Protein AF-K1TV76-F1 (afdb_monomer)

Sequence (101 aa):
MTQSPAKKSFFNRNVDLMNGPIFKSLLVFMLPILVSCLFQQLYNTVDTMIVGNVLGDTALAAIGACGAIYELLVGFGIGIGNGLAIVAARAYGAGDDDQLK

Solvent-accessible surface area (backbone atoms only — not comparable to full-atom values): 6019 Å² total; per-residue (Å²): 134,82,85,74,81,75,79,80,56,90,87,74,62,87,70,51,84,84,78,59,69,56,70,61,36,48,51,64,59,44,50,61,52,51,51,51,53,51,51,51,52,49,49,56,49,49,52,50,50,49,44,31,71,74,65,28,67,69,51,40,52,49,50,60,67,50,39,63,62,50,50,52,55,51,50,49,54,50,49,53,52,52,54,50,48,52,53,49,53,51,30,62,74,68,69,42,73,79,77,71,113

Foldseek 3Di:
DDDDPDDPDPPPDPLDCQDDDNVVSVVSVVVVVVVVVVVVVVVVVVVLVCCCVPVHDVSNVVCVVCVVVVCVVVVVVVVVVVVVVVVCVVCVSVVPVVSND

Structure (mmCIF, N/CA/C/O backbone):
data_AF-K1TV76-F1
#
_entry.id   AF-K1TV76-F1
#
loop_
_atom_site.group_PDB
_atom_site.id
_atom_site.type_symbol
_atom_site.label_atom_id
_atom_site.label_alt_id
_atom_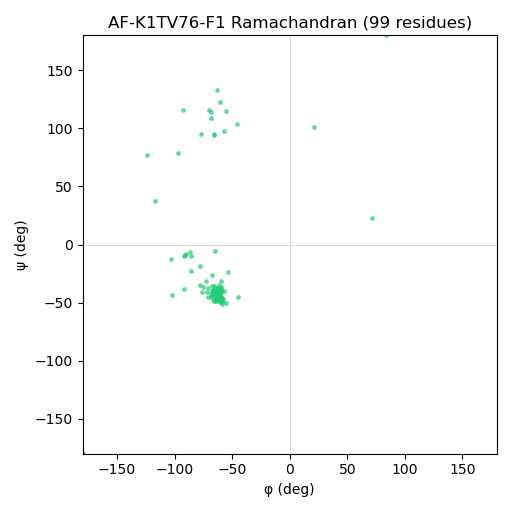site.label_comp_id
_atom_site.label_asym_id
_atom_site.label_entity_id
_atom_site.label_seq_id
_atom_site.pdbx_PDB_ins_code
_atom_site.Cartn_x
_atom_site.Cartn_y
_atom_site.Cartn_z
_atom_site.occupancy
_atom_site.B_iso_or_equiv
_atom_site.auth_seq_id
_atom_site.auth_comp_id
_atom_site.auth_asym_id
_atom_site.auth_atom_id
_atom_site.pdbx_PDB_model_num
ATOM 1 N N . MET A 1 1 ? -45.622 -27.914 10.000 1.00 39.25 1 MET A N 1
ATOM 2 C CA . MET A 1 1 ? -44.978 -28.249 8.714 1.00 39.25 1 MET A CA 1
ATOM 3 C C . MET A 1 1 ? -43.655 -27.498 8.627 1.00 39.25 1 MET A C 1
ATOM 5 O O . MET A 1 1 ? -43.643 -26.293 8.440 1.00 39.25 1 MET A O 1
ATOM 9 N N . THR A 1 2 ? -42.585 -28.226 8.956 1.00 44.25 2 THR A N 1
ATOM 10 C CA . THR A 1 2 ? -41.168 -28.062 8.571 1.00 44.25 2 THR A CA 1
ATOM 11 C C . THR A 1 2 ? -40.688 -26.684 8.084 1.00 44.25 2 THR A C 1
ATOM 13 O O . THR A 1 2 ? -40.808 -26.365 6.902 1.00 44.25 2 THR A O 1
ATOM 16 N N . GLN A 1 3 ? -40.017 -25.927 8.962 1.00 44.72 3 GLN A N 1
ATOM 17 C CA . GLN A 1 3 ? -39.059 -24.913 8.514 1.00 44.72 3 GLN A CA 1
ATOM 18 C C . GLN A 1 3 ? -37.848 -25.629 7.901 1.00 44.72 3 GLN A C 1
ATOM 20 O O . GLN A 1 3 ? -37.139 -26.376 8.572 1.00 44.72 3 GLN A O 1
ATOM 25 N N . SER A 1 4 ? -37.675 -25.435 6.596 1.00 42.91 4 SER A N 1
ATOM 26 C CA . SER A 1 4 ? -36.538 -25.913 5.811 1.00 42.91 4 SER A CA 1
ATOM 27 C C . SER A 1 4 ? -35.244 -25.253 6.314 1.00 42.91 4 SER A C 1
ATOM 29 O O . SER A 1 4 ? -35.241 -24.036 6.523 1.00 42.91 4 SER A O 1
ATOM 31 N N . PRO A 1 5 ? -34.147 -26.000 6.540 1.00 46.50 5 PRO A N 1
ATOM 32 C CA . PRO A 1 5 ? -32.909 -25.427 7.044 1.00 46.50 5 PRO A CA 1
ATOM 33 C C . PRO A 1 5 ? -32.307 -24.528 5.962 1.00 46.50 5 PRO A C 1
ATOM 35 O O . PRO A 1 5 ? -31.814 -24.996 4.936 1.00 46.50 5 PRO A O 1
ATOM 38 N N . ALA A 1 6 ? -32.359 -23.215 6.187 1.00 50.81 6 ALA A N 1
ATOM 39 C CA . ALA A 1 6 ? -31.698 -22.240 5.338 1.00 50.81 6 ALA A CA 1
ATOM 40 C C . ALA A 1 6 ? -30.205 -22.593 5.235 1.00 50.81 6 ALA A C 1
ATOM 42 O O . ALA A 1 6 ? -29.465 -22.585 6.221 1.00 50.81 6 ALA A O 1
ATOM 43 N N . LYS A 1 7 ? -29.790 -22.943 4.016 1.00 47.28 7 LYS A N 1
ATOM 44 C CA . LYS A 1 7 ? -28.416 -23.211 3.588 1.00 47.28 7 LYS A CA 1
ATOM 45 C C . LYS A 1 7 ? -27.495 -22.113 4.134 1.00 47.28 7 LYS A C 1
ATOM 47 O O . LYS A 1 7 ? -27.494 -20.994 3.627 1.00 47.28 7 LYS A O 1
ATOM 52 N N . LYS A 1 8 ? -26.733 -22.419 5.190 1.00 46.53 8 LYS A N 1
ATOM 53 C CA . LYS A 1 8 ? -25.763 -21.493 5.795 1.00 46.53 8 LYS A CA 1
ATOM 54 C C . LYS A 1 8 ? -24.652 -21.224 4.780 1.00 46.53 8 LYS A C 1
ATOM 56 O O . LYS A 1 8 ? -23.714 -22.004 4.649 1.00 46.53 8 LYS A O 1
ATOM 61 N N . SER A 1 9 ? -24.797 -20.135 4.031 1.00 44.19 9 SER A N 1
ATOM 62 C CA . SER A 1 9 ? -23.749 -19.602 3.168 1.00 44.19 9 SER A CA 1
ATOM 63 C C . SER A 1 9 ? -22.545 -19.235 4.034 1.00 44.19 9 SER A C 1
ATOM 65 O O . SER A 1 9 ? -22.666 -18.436 4.963 1.00 44.19 9 SER A O 1
ATOM 67 N N . PHE A 1 10 ? -21.388 -19.823 3.733 1.00 54.25 10 PHE A N 1
ATOM 68 C CA . PHE A 1 10 ? -20.100 -19.522 4.366 1.00 54.25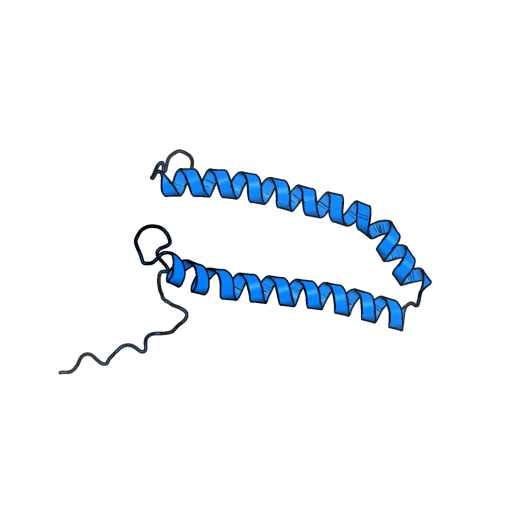 10 PHE A CA 1
ATOM 69 C C . PHE A 1 10 ? -19.754 -18.020 4.316 1.00 54.25 10 PHE A C 1
ATOM 71 O O . PHE A 1 10 ? -19.033 -17.528 5.176 1.00 54.25 10 PHE A O 1
ATOM 78 N N . PHE A 1 11 ? -20.334 -17.291 3.359 1.00 56.41 11 PHE A N 1
ATOM 79 C CA . PHE A 1 11 ? -20.074 -15.878 3.097 1.00 56.41 11 PHE A CA 1
ATOM 80 C C . PHE A 1 11 ? -20.979 -14.895 3.864 1.00 56.41 11 PHE A C 1
ATOM 82 O O . PHE A 1 11 ? -20.735 -13.699 3.805 1.00 56.41 11 PHE A O 1
ATOM 89 N N . ASN A 1 12 ? -22.021 -15.364 4.570 1.00 48.84 12 ASN A N 1
ATOM 90 C CA . ASN A 1 12 ? -23.011 -14.489 5.228 1.00 48.84 12 ASN A CA 1
ATOM 91 C C . ASN A 1 12 ? -23.026 -14.631 6.759 1.00 48.84 12 ASN A C 1
ATOM 93 O O . ASN A 1 12 ? -24.082 -14.648 7.397 1.00 48.84 12 ASN A O 1
ATOM 97 N N . ARG A 1 13 ? -21.851 -14.816 7.367 1.00 57.81 13 ARG A N 1
ATOM 98 C CA . ARG A 1 13 ? -21.712 -14.795 8.825 1.00 57.81 13 ARG A CA 1
ATOM 99 C C . ARG A 1 13 ? -21.353 -13.369 9.219 1.00 57.81 13 ARG A C 1
ATOM 101 O O . ARG A 1 13 ? -20.282 -12.917 8.842 1.00 57.81 13 ARG A O 1
ATOM 108 N N . ASN A 1 14 ? -22.221 -12.686 9.967 1.00 57.25 14 ASN A N 1
ATOM 109 C CA . ASN A 1 14 ? -21.840 -11.467 10.682 1.00 57.25 14 ASN A CA 1
ATOM 110 C C . ASN A 1 14 ? -20.671 -11.841 11.606 1.00 57.25 14 ASN A C 1
ATOM 112 O O . ASN A 1 14 ? -20.871 -12.499 12.630 1.00 57.25 14 ASN A O 1
ATOM 116 N N . VAL A 1 15 ? -19.444 -11.570 11.156 1.00 62.91 15 VAL A N 1
ATOM 117 C CA . VAL A 1 15 ? -18.225 -11.840 11.913 1.00 62.91 15 VAL A CA 1
ATOM 118 C C . VAL A 1 15 ? -18.137 -10.744 12.956 1.00 62.91 15 VAL A C 1
ATOM 120 O O . VAL A 1 15 ? -17.681 -9.642 12.676 1.00 62.91 15 VAL A O 1
ATOM 123 N N . ASP A 1 16 ? -18.638 -11.047 14.148 1.00 67.31 16 ASP A N 1
ATOM 124 C CA . ASP A 1 16 ? -18.460 -10.176 15.297 1.00 67.31 16 ASP A CA 1
ATOM 125 C C . ASP A 1 16 ? -16.981 -10.224 15.713 1.00 67.31 16 ASP A C 1
ATOM 127 O O . ASP A 1 16 ? -16.434 -11.287 16.049 1.00 67.31 16 ASP A O 1
ATOM 131 N N . LEU A 1 17 ? -16.323 -9.071 15.586 1.00 72.94 17 LEU A N 1
ATOM 132 C CA . LEU A 1 17 ? -14.927 -8.847 15.957 1.00 72.94 17 LEU A CA 1
ATOM 133 C C . LEU A 1 17 ? -14.791 -8.356 17.410 1.00 72.94 17 LEU A C 1
ATOM 135 O O . LEU A 1 17 ? -13.673 -8.315 17.917 1.00 72.94 17 LEU A O 1
ATOM 139 N N . MET A 1 18 ? -15.900 -8.019 18.083 1.00 68.12 18 MET A N 1
ATOM 140 C CA . MET A 1 18 ? -15.936 -7.546 19.470 1.00 68.12 18 MET A CA 1
ATOM 141 C C . MET A 1 18 ? -16.372 -8.635 20.456 1.00 68.12 18 MET A C 1
ATOM 143 O O . MET A 1 18 ? -15.760 -8.780 21.510 1.00 68.12 18 MET A O 1
ATOM 147 N N . ASN A 1 19 ? -17.397 -9.425 20.125 1.00 60.34 19 ASN A N 1
ATOM 148 C CA . ASN A 1 19 ? -18.019 -10.374 21.053 1.00 60.34 19 ASN A CA 1
ATOM 149 C C . ASN A 1 19 ? -18.010 -11.801 20.480 1.00 60.34 19 ASN A C 1
ATOM 151 O O . ASN A 1 19 ? -19.012 -12.323 19.994 1.00 60.34 19 ASN A O 1
ATOM 155 N N . GLY A 1 20 ? -16.855 -12.470 20.526 1.00 68.44 20 GLY A N 1
ATOM 156 C CA . GLY A 1 20 ? -16.731 -13.853 20.062 1.00 68.44 20 GLY A CA 1
ATOM 157 C C . GLY A 1 20 ? -15.327 -14.442 20.218 1.00 68.44 20 GLY A C 1
ATOM 158 O O . GLY A 1 20 ? -14.420 -13.768 20.703 1.00 68.44 20 GLY A O 1
ATOM 159 N N . PRO A 1 21 ? -15.109 -15.709 19.811 1.00 75.00 21 PRO A N 1
ATOM 160 C CA . PRO A 1 21 ? -13.778 -16.306 19.780 1.00 75.00 21 PRO A CA 1
ATOM 161 C C . PRO A 1 21 ? -12.910 -15.585 18.738 1.00 75.00 21 PRO A C 1
ATOM 163 O O . PRO A 1 21 ? -12.920 -15.934 17.554 1.00 75.00 21 PRO A O 1
ATOM 166 N N . ILE A 1 22 ? -12.153 -14.590 19.212 1.00 78.62 22 ILE A N 1
ATOM 167 C CA . ILE A 1 22 ? -11.335 -13.643 18.436 1.00 78.62 22 ILE A CA 1
ATOM 168 C C . ILE A 1 22 ? -10.534 -14.356 17.347 1.00 78.62 22 ILE A C 1
ATOM 170 O O . ILE A 1 22 ? -10.547 -13.943 16.193 1.00 78.62 22 ILE A O 1
ATOM 174 N N . PHE A 1 23 ? -9.902 -15.482 17.685 1.00 80.44 23 PHE A N 1
ATOM 175 C CA . PHE A 1 23 ? -9.043 -16.223 16.763 1.00 80.44 23 PHE A CA 1
ATOM 176 C C . PHE A 1 23 ? -9.781 -16.719 15.508 1.00 80.44 23 PHE A C 1
ATOM 178 O O . PHE A 1 23 ? -9.253 -16.656 14.400 1.00 80.44 23 PHE A O 1
ATOM 185 N N . LYS A 1 24 ? -11.029 -17.182 15.655 1.00 79.19 24 LYS A N 1
ATOM 186 C CA . LYS A 1 24 ? -11.821 -17.692 14.529 1.00 79.19 24 LYS A CA 1
ATOM 187 C C . LYS A 1 24 ? -12.355 -16.555 13.661 1.00 79.19 24 LYS A C 1
ATOM 189 O O . LYS A 1 24 ? -12.335 -16.678 12.439 1.00 79.19 24 LYS A O 1
ATOM 194 N N . SER A 1 25 ? -12.814 -15.472 14.285 1.00 81.12 25 SER A N 1
ATOM 195 C CA . SER A 1 25 ? -13.272 -14.272 13.577 1.00 81.12 25 SER A CA 1
ATOM 196 C C . SER A 1 25 ? -12.128 -13.614 12.801 1.00 81.12 25 SER A C 1
ATOM 198 O O . SER A 1 25 ? -12.285 -13.307 11.621 1.00 81.12 25 SER A O 1
ATOM 200 N N . LEU A 1 26 ? -10.948 -13.504 13.418 1.00 83.62 26 LEU A N 1
ATOM 201 C CA . LEU A 1 26 ? -9.746 -12.948 12.802 1.00 83.62 26 LEU A CA 1
ATOM 202 C C . LEU A 1 26 ? -9.274 -13.782 11.607 1.00 83.62 26 LEU A C 1
ATOM 204 O O . LEU A 1 26 ? -8.996 -13.217 10.556 1.00 83.62 26 LEU A O 1
ATOM 208 N N . LEU A 1 27 ? -9.235 -15.116 11.725 1.00 84.56 27 LEU A N 1
ATOM 209 C CA . LEU A 1 27 ? -8.845 -15.984 10.608 1.00 84.56 27 LEU A CA 1
ATOM 210 C C . LEU A 1 27 ? -9.793 -15.860 9.411 1.00 84.56 27 LEU A C 1
ATOM 212 O O . LEU A 1 27 ? -9.330 -15.794 8.276 1.00 84.56 27 LEU A O 1
ATOM 216 N N . VAL A 1 28 ? -11.108 -15.808 9.647 1.00 85.56 28 VAL A N 1
ATOM 217 C CA . VAL A 1 28 ? -12.101 -15.660 8.569 1.00 85.56 28 VAL A CA 1
ATOM 218 C C . VAL A 1 28 ? -12.011 -14.282 7.911 1.00 85.56 28 VAL A C 1
ATOM 220 O O . VAL A 1 28 ? -12.181 -14.195 6.700 1.00 85.56 28 VAL A O 1
ATOM 223 N N . PHE A 1 29 ? -11.712 -13.228 8.675 1.00 84.62 29 PHE A N 1
ATOM 224 C CA . PHE A 1 29 ? -11.546 -11.870 8.152 1.00 84.62 29 PHE A CA 1
ATOM 225 C C . PHE A 1 29 ? -10.208 -11.666 7.422 1.00 84.62 29 PHE A C 1
ATOM 227 O O . PHE A 1 29 ? -10.151 -10.991 6.399 1.00 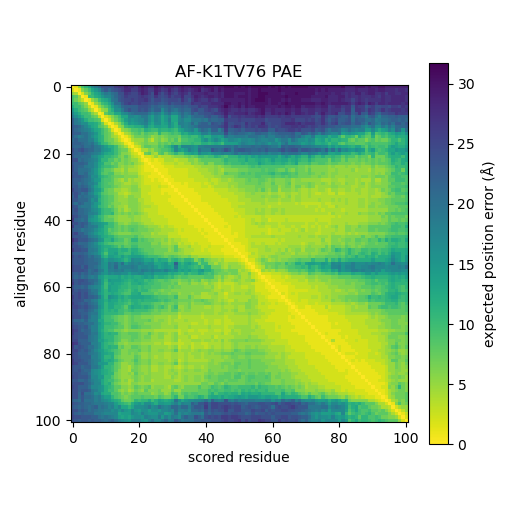84.62 29 PHE A O 1
ATOM 234 N N . MET A 1 30 ? -9.131 -12.289 7.903 1.00 89.06 30 MET A N 1
ATOM 235 C CA . MET A 1 30 ? -7.804 -12.192 7.295 1.00 89.06 30 MET A CA 1
ATOM 236 C C . MET A 1 30 ? -7.707 -12.972 5.981 1.00 89.06 30 MET A C 1
ATOM 238 O O . MET A 1 30 ? -6.975 -12.561 5.090 1.00 89.06 30 MET A O 1
ATOM 242 N N . LEU A 1 31 ? -8.438 -14.080 5.832 1.00 89.81 31 LEU A N 1
ATOM 243 C CA . LEU A 1 31 ? -8.390 -14.926 4.636 1.00 89.81 31 LEU A CA 1
ATOM 244 C C . LEU A 1 31 ? -8.689 -14.162 3.327 1.00 89.81 31 LEU A C 1
ATOM 246 O O . LEU A 1 31 ? -7.866 -14.247 2.415 1.00 89.81 31 LEU A O 1
ATOM 250 N N . PRO A 1 32 ? -9.777 -13.374 3.204 1.00 89.06 32 PRO A N 1
ATOM 251 C CA . PRO A 1 32 ? -10.008 -12.562 2.012 1.00 89.06 32 PRO A CA 1
ATOM 252 C C . PRO A 1 32 ? -8.961 -11.453 1.839 1.00 89.06 32 PRO A C 1
ATOM 254 O O . PRO A 1 32 ? -8.558 -11.194 0.711 1.00 89.06 32 PRO A O 1
ATOM 257 N N . ILE A 1 33 ? -8.471 -10.838 2.923 1.00 90.75 33 ILE A N 1
ATOM 258 C CA . ILE A 1 33 ? -7.422 -9.804 2.853 1.00 90.75 33 ILE A CA 1
ATOM 259 C C . ILE A 1 33 ? -6.124 -10.389 2.294 1.00 90.75 33 ILE A C 1
ATOM 261 O O . ILE A 1 33 ? -5.528 -9.817 1.387 1.00 90.75 33 ILE A O 1
ATOM 265 N N . LEU A 1 34 ? -5.711 -11.553 2.794 1.00 92.31 34 LEU A N 1
ATOM 266 C CA . LEU A 1 34 ? -4.511 -12.255 2.350 1.00 92.31 34 LEU A CA 1
ATOM 267 C C . LEU A 1 34 ? -4.615 -12.595 0.862 1.00 92.31 34 LEU A C 1
ATOM 269 O O . LEU A 1 34 ? -3.681 -12.340 0.106 1.00 92.31 34 LEU A O 1
ATOM 273 N N . VAL A 1 35 ? -5.766 -13.112 0.433 1.00 94.56 35 VAL A N 1
ATOM 274 C CA . VAL A 1 35 ? -6.040 -13.394 -0.979 1.00 94.56 35 VAL A CA 1
ATOM 275 C C . VAL A 1 35 ? -5.938 -12.118 -1.821 1.00 94.56 35 VAL A C 1
ATOM 277 O O . VAL A 1 35 ? -5.247 -12.127 -2.837 1.00 94.56 35 VAL A O 1
ATOM 280 N N . SER A 1 36 ? -6.536 -11.007 -1.382 1.00 94.00 36 SER A N 1
ATOM 281 C CA . SER A 1 36 ? -6.417 -9.710 -2.061 1.00 94.00 36 SER A CA 1
ATOM 282 C C . SER A 1 36 ? -4.965 -9.238 -2.173 1.00 94.00 36 SER A C 1
ATOM 284 O O . SER A 1 36 ? -4.538 -8.855 -3.260 1.00 94.00 36 SER A O 1
ATOM 286 N N . CYS A 1 37 ? -4.176 -9.325 -1.097 1.00 93.00 37 CYS A N 1
ATOM 287 C CA . CYS A 1 37 ? -2.757 -8.962 -1.117 1.00 93.00 37 CYS A CA 1
ATOM 288 C C . CYS A 1 37 ? -1.942 -9.853 -2.066 1.00 93.00 37 CYS A C 1
ATOM 290 O O . CYS A 1 37 ? -1.086 -9.350 -2.792 1.00 93.00 37 CYS A O 1
ATOM 292 N N . LEU A 1 38 ? -2.218 -11.161 -2.107 1.00 95.81 38 LEU A N 1
ATOM 293 C CA . LEU A 1 38 ? -1.560 -12.077 -3.041 1.00 95.81 38 LEU A CA 1
ATOM 294 C C . LEU A 1 38 ? -1.881 -11.731 -4.495 1.00 95.81 38 LEU A C 1
ATOM 296 O O . LEU A 1 38 ? -0.970 -11.694 -5.319 1.00 95.81 38 LEU A O 1
ATOM 300 N N . PHE A 1 39 ? -3.147 -11.450 -4.812 1.00 95.06 39 PHE A N 1
ATOM 301 C CA . PHE A 1 39 ? -3.541 -11.033 -6.158 1.00 95.06 39 PHE A CA 1
ATOM 302 C C . PHE A 1 39 ? -2.925 -9.694 -6.551 1.00 95.06 39 PHE A C 1
ATOM 304 O O . PHE A 1 39 ? -2.465 -9.552 -7.680 1.00 95.06 39 PHE A O 1
ATOM 311 N N . GLN A 1 40 ? -2.855 -8.739 -5.624 1.00 92.81 40 GLN A N 1
ATOM 312 C CA . GLN A 1 40 ? -2.190 -7.461 -5.855 1.00 92.81 40 GLN A CA 1
ATOM 313 C C . GLN A 1 40 ? -0.695 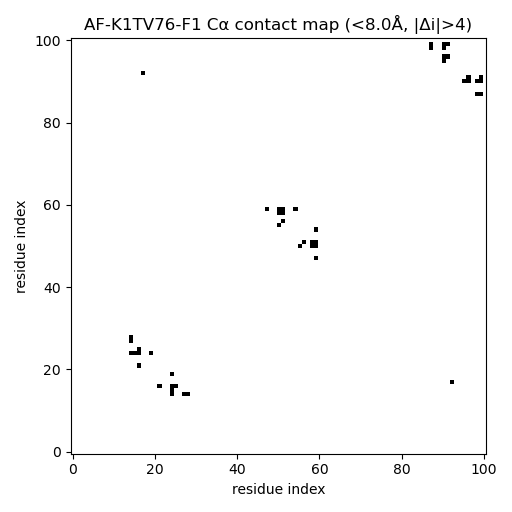-7.653 -6.158 1.00 92.81 40 GLN A C 1
ATOM 315 O O . GLN A 1 40 ? -0.183 -7.081 -7.118 1.00 92.81 40 GLN A O 1
ATOM 320 N N . GLN A 1 41 ? 0.002 -8.512 -5.406 1.00 92.88 41 GLN A N 1
ATOM 321 C CA . GLN A 1 41 ? 1.414 -8.809 -5.659 1.00 92.88 41 GLN A CA 1
ATOM 322 C C . GLN A 1 41 ? 1.626 -9.538 -6.992 1.00 92.88 41 GLN A C 1
ATOM 324 O O . GLN A 1 41 ? 2.574 -9.239 -7.722 1.00 92.88 41 GLN A O 1
ATOM 329 N N . LEU A 1 42 ? 0.739 -10.479 -7.325 1.00 95.06 42 LEU A N 1
ATOM 330 C CA . LEU A 1 42 ? 0.728 -11.164 -8.616 1.00 95.06 42 LEU A CA 1
ATOM 331 C C . LEU A 1 42 ? 0.528 -10.176 -9.762 1.00 95.06 42 LEU A C 1
ATOM 333 O O . LEU A 1 42 ? 1.271 -10.242 -10.733 1.00 95.06 42 LEU A O 1
ATOM 337 N N . TYR A 1 43 ? -0.414 -9.241 -9.632 1.00 91.75 43 TYR A N 1
ATOM 338 C CA . TYR A 1 43 ? -0.659 -8.206 -10.631 1.00 91.75 43 TYR A CA 1
ATOM 339 C C . TYR A 1 43 ? 0.590 -7.353 -10.861 1.00 91.75 43 TYR A C 1
ATOM 341 O O . TYR A 1 43 ? 1.051 -7.256 -11.992 1.00 91.75 43 TYR A O 1
ATOM 349 N N . ASN A 1 44 ? 1.201 -6.836 -9.791 1.00 89.81 44 ASN A N 1
ATOM 350 C CA . ASN A 1 44 ? 2.426 -6.038 -9.892 1.00 89.81 44 ASN A CA 1
ATOM 351 C C . ASN A 1 44 ? 3.578 -6.830 -10.536 1.00 89.81 44 ASN A C 1
ATOM 353 O O . ASN A 1 44 ? 4.340 -6.294 -11.339 1.00 89.81 44 ASN A O 1
ATOM 357 N N . THR A 1 45 ? 3.698 -8.121 -10.214 1.00 90.44 45 THR A N 1
ATOM 358 C CA . THR A 1 45 ? 4.746 -8.997 -10.763 1.00 90.44 45 THR A CA 1
ATOM 359 C C . THR A 1 45 ? 4.509 -9.303 -12.241 1.00 90.44 45 THR A C 1
ATOM 361 O O . THR A 1 45 ? 5.441 -9.232 -13.038 1.00 90.44 45 THR A O 1
ATOM 364 N N . VAL A 1 46 ? 3.273 -9.635 -12.618 1.00 92.25 46 VAL A N 1
ATOM 365 C CA . VAL A 1 46 ? 2.893 -9.935 -14.004 1.00 92.25 46 VAL A CA 1
ATOM 366 C C . VAL A 1 46 ? 3.007 -8.686 -14.871 1.00 92.25 46 VAL A C 1
ATOM 368 O O . VAL A 1 46 ? 3.569 -8.779 -15.954 1.00 92.25 46 VAL A O 1
ATOM 371 N N . ASP A 1 47 ? 2.561 -7.524 -14.393 1.00 88.06 47 ASP A N 1
ATOM 372 C CA . ASP A 1 47 ? 2.718 -6.242 -15.091 1.00 88.06 47 ASP A CA 1
ATOM 373 C C . ASP A 1 47 ? 4.199 -5.942 -15.364 1.00 88.06 47 ASP A C 1
ATOM 375 O O . ASP A 1 47 ? 4.604 -5.756 -16.511 1.00 88.06 47 ASP A O 1
ATOM 379 N N . THR A 1 48 ? 5.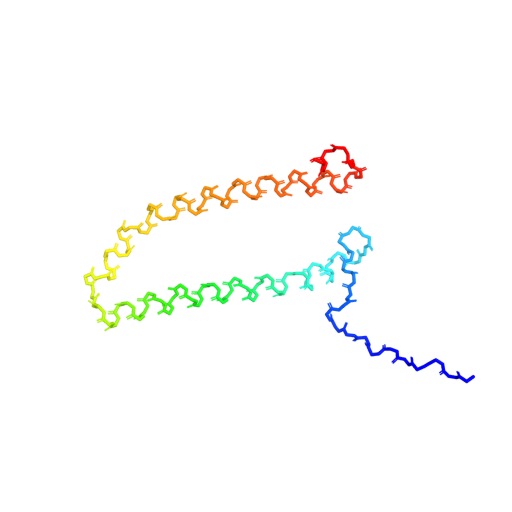042 -6.063 -14.334 1.00 85.38 48 THR A N 1
ATOM 380 C CA . THR A 1 48 ? 6.495 -5.880 -14.458 1.00 85.38 48 THR A CA 1
ATOM 381 C C . THR A 1 48 ? 7.123 -6.885 -15.435 1.00 85.38 48 THR A C 1
ATOM 383 O O . THR A 1 48 ? 7.979 -6.521 -16.242 1.00 85.38 48 THR A O 1
ATOM 386 N N . MET A 1 49 ? 6.695 -8.151 -15.399 1.00 87.19 49 MET A N 1
ATOM 387 C CA . MET A 1 49 ? 7.193 -9.206 -16.286 1.00 87.19 49 MET A CA 1
ATOM 388 C C . MET A 1 49 ? 6.771 -8.977 -17.742 1.00 87.19 49 MET A C 1
ATOM 390 O O . MET A 1 49 ? 7.587 -9.151 -18.645 1.00 87.19 49 MET A O 1
ATOM 394 N N . ILE A 1 50 ? 5.520 -8.571 -17.978 1.00 87.06 50 ILE A N 1
ATOM 395 C CA . ILE A 1 50 ? 5.003 -8.250 -19.312 1.00 87.06 50 ILE A CA 1
ATOM 396 C C . ILE A 1 50 ? 5.736 -7.034 -19.867 1.00 87.06 50 ILE A C 1
ATOM 398 O O . ILE A 1 50 ? 6.226 -7.093 -20.991 1.00 87.06 50 ILE A O 1
ATOM 402 N N . VAL A 1 51 ? 5.875 -5.955 -19.094 1.00 84.88 51 VAL A N 1
ATOM 403 C CA . VAL A 1 51 ? 6.589 -4.761 -19.563 1.00 84.88 51 VAL A CA 1
ATOM 404 C C . VAL A 1 51 ? 8.060 -5.077 -19.832 1.00 84.88 51 VAL A C 1
ATOM 406 O O . VAL A 1 51 ? 8.581 -4.683 -20.874 1.00 84.88 51 VAL A O 1
ATOM 409 N N . GLY A 1 52 ? 8.714 -5.853 -18.965 1.00 82.12 52 GLY A N 1
ATOM 410 C CA . GLY A 1 52 ? 10.086 -6.304 -19.193 1.00 82.12 52 GLY A CA 1
ATOM 411 C C . GLY A 1 52 ? 10.237 -7.162 -20.454 1.00 82.12 52 GLY A C 1
ATOM 412 O O . GLY A 1 52 ? 11.195 -6.984 -21.198 1.00 82.12 52 GLY A O 1
ATOM 413 N N . ASN A 1 53 ? 9.283 -8.053 -20.745 1.00 80.75 53 ASN A N 1
ATOM 414 C CA . ASN A 1 53 ? 9.350 -8.930 -21.919 1.00 80.75 53 ASN A CA 1
ATOM 415 C C . ASN A 1 53 ? 8.964 -8.222 -23.233 1.00 80.75 53 ASN A C 1
ATOM 417 O O . ASN A 1 53 ? 9.544 -8.520 -24.273 1.00 80.75 53 ASN A O 1
ATOM 421 N N . VAL A 1 54 ? 8.006 -7.289 -23.193 1.00 76.88 54 VAL A N 1
ATOM 422 C CA . VAL A 1 54 ? 7.441 -6.632 -24.387 1.00 76.88 54 VAL A CA 1
ATOM 423 C C . VAL A 1 54 ? 8.173 -5.334 -24.743 1.00 76.88 54 VAL A C 1
ATOM 425 O O . VAL A 1 54 ? 8.362 -5.055 -25.924 1.00 76.88 54 VAL A O 1
ATOM 428 N N . LEU A 1 55 ? 8.593 -4.534 -23.756 1.00 78.06 55 LEU A N 1
ATOM 429 C CA . LEU A 1 55 ? 9.309 -3.266 -23.976 1.00 78.06 55 LEU A CA 1
ATOM 430 C C . LEU A 1 55 ? 10.825 -3.370 -23.710 1.00 78.06 55 LEU A C 1
ATOM 432 O O . LEU A 1 55 ? 11.569 -2.469 -24.102 1.00 78.06 55 LEU A O 1
ATOM 436 N N . GLY A 1 56 ? 11.294 -4.452 -23.082 1.00 80.94 56 GLY A N 1
ATOM 437 C CA . GLY A 1 56 ? 12.712 -4.706 -22.819 1.00 80.94 56 GLY A CA 1
ATOM 438 C C . GLY A 1 56 ? 13.268 -4.026 -21.561 1.00 80.94 56 GLY A C 1
ATOM 439 O O . GLY A 1 56 ? 12.582 -3.296 -20.840 1.00 80.94 56 GLY A O 1
ATOM 440 N N . ASP A 1 57 ? 14.561 -4.251 -21.310 1.00 82.56 57 ASP A N 1
ATOM 441 C CA . ASP A 1 57 ? 15.251 -3.872 -20.065 1.00 82.56 57 ASP A CA 1
ATOM 442 C C . ASP A 1 57 ? 15.228 -2.365 -19.770 1.00 82.56 57 ASP A C 1
ATOM 444 O O . ASP A 1 57 ? 15.195 -1.950 -18.611 1.00 82.56 57 ASP A O 1
ATOM 448 N N . THR A 1 58 ? 15.212 -1.519 -20.806 1.00 83.31 58 THR A N 1
ATOM 449 C CA . THR A 1 58 ? 15.177 -0.057 -20.642 1.00 83.31 58 THR A CA 1
ATOM 450 C C . THR A 1 58 ? 13.862 0.417 -20.024 1.00 83.31 58 THR A C 1
ATOM 452 O O . THR A 1 58 ? 13.872 1.304 -19.170 1.00 83.31 58 THR A O 1
ATOM 455 N N . ALA A 1 59 ? 12.733 -0.183 -20.408 1.00 81.69 59 ALA A N 1
ATOM 456 C CA . ALA A 1 59 ? 11.437 0.149 -19.822 1.00 81.69 59 ALA A CA 1
ATOM 457 C C . ALA A 1 59 ? 11.320 -0.363 -18.383 1.00 81.69 59 ALA A C 1
ATOM 459 O O . ALA A 1 59 ? 10.805 0.345 -17.519 1.00 81.69 59 ALA A O 1
ATOM 460 N N . LEU A 1 60 ? 11.873 -1.545 -18.098 1.00 83.25 60 LEU A N 1
ATOM 461 C CA . LEU A 1 60 ? 11.929 -2.083 -16.742 1.00 83.25 60 LEU A CA 1
ATOM 462 C C . LEU A 1 60 ? 12.780 -1.201 -15.808 1.00 83.25 60 LEU A C 1
ATOM 464 O O . LEU A 1 60 ? 12.363 -0.894 -14.690 1.00 83.25 60 LEU A O 1
ATOM 468 N N . ALA A 1 61 ? 13.936 -0.725 -16.281 1.00 85.00 61 ALA A N 1
ATOM 469 C CA . ALA A 1 61 ? 14.783 0.210 -15.540 1.00 85.00 61 ALA A CA 1
ATOM 470 C C . ALA A 1 61 ? 14.085 1.560 -15.289 1.00 85.00 61 ALA A C 1
ATOM 472 O O . ALA A 1 61 ? 14.215 2.127 -14.203 1.00 85.00 61 ALA A O 1
ATOM 473 N N . ALA A 1 62 ? 13.307 2.054 -16.259 1.00 85.06 62 ALA A N 1
ATOM 474 C CA . ALA A 1 62 ? 12.514 3.271 -16.103 1.00 85.06 62 ALA A CA 1
ATOM 475 C C . ALA A 1 62 ? 11.408 3.115 -15.043 1.00 85.06 62 ALA A C 1
ATOM 477 O O . ALA A 1 62 ? 11.252 3.998 -14.199 1.00 85.06 62 ALA A O 1
ATOM 478 N N . ILE A 1 63 ? 10.694 1.980 -15.020 1.00 86.06 63 ILE A N 1
ATOM 479 C CA . ILE A 1 63 ? 9.705 1.675 -13.970 1.00 86.06 63 ILE A CA 1
ATOM 480 C C . ILE A 1 63 ? 10.380 1.633 -12.597 1.00 86.06 63 ILE A C 1
ATOM 482 O O . ILE A 1 63 ? 9.875 2.236 -11.652 1.00 86.06 63 ILE A O 1
ATOM 486 N N . GLY A 1 64 ? 11.548 0.994 -12.487 1.00 85.75 64 GLY A N 1
ATOM 487 C CA . GLY A 1 64 ? 12.324 0.970 -11.246 1.00 85.75 64 GLY A CA 1
ATOM 488 C C . GLY A 1 64 ? 12.735 2.368 -10.767 1.00 85.75 64 GLY A C 1
ATOM 489 O O . GLY A 1 64 ? 12.618 2.671 -9.581 1.00 85.75 64 GLY A O 1
ATOM 490 N N . ALA A 1 65 ? 13.150 3.248 -11.685 1.00 89.38 65 ALA A N 1
ATOM 491 C CA . ALA A 1 65 ? 13.519 4.629 -11.369 1.00 89.38 65 ALA A CA 1
ATOM 492 C C . ALA A 1 65 ? 12.317 5.479 -10.917 1.00 89.38 65 ALA A C 1
ATOM 494 O O . ALA A 1 65 ? 12.431 6.265 -9.976 1.00 89.38 65 ALA A O 1
ATOM 495 N N . CYS A 1 66 ? 11.152 5.308 -11.549 1.00 90.50 66 CYS A N 1
ATOM 496 C CA . CYS A 1 66 ? 9.917 5.994 -11.160 1.00 90.50 66 CYS A CA 1
ATOM 497 C C . CYS A 1 66 ? 9.239 5.371 -9.925 1.00 90.50 66 CYS A C 1
ATOM 499 O O . CYS A 1 66 ? 8.443 6.043 -9.264 1.00 90.50 66 CYS A O 1
ATOM 501 N N . GLY A 1 67 ? 9.572 4.123 -9.584 1.00 89.44 67 GLY A N 1
ATOM 502 C CA . GLY A 1 67 ? 8.958 3.361 -8.498 1.00 89.44 67 GLY A CA 1
ATOM 503 C C . GLY A 1 67 ? 9.051 4.057 -7.143 1.00 89.44 67 GLY A C 1
ATOM 504 O O . GLY A 1 67 ? 8.064 4.111 -6.423 1.00 89.44 67 GLY A O 1
ATOM 505 N N . ALA A 1 68 ? 10.184 4.686 -6.821 1.00 90.62 68 ALA A N 1
ATOM 506 C CA . ALA A 1 68 ? 10.348 5.396 -5.548 1.00 90.62 68 ALA A CA 1
ATOM 507 C C . ALA A 1 68 ? 9.368 6.575 -5.378 1.00 90.62 68 ALA A C 1
ATOM 509 O O . ALA A 1 68 ? 8.851 6.805 -4.286 1.00 90.62 68 ALA A O 1
ATOM 510 N N . ILE A 1 69 ? 9.089 7.315 -6.457 1.00 95.06 69 ILE A N 1
ATOM 511 C CA . ILE A 1 69 ? 8.137 8.438 -6.436 1.00 95.06 69 ILE A CA 1
ATOM 512 C C . ILE A 1 69 ? 6.703 7.907 -6.328 1.00 95.06 69 ILE A C 1
ATOM 514 O O . ILE A 1 69 ? 5.892 8.453 -5.580 1.00 95.06 69 ILE A O 1
ATOM 518 N N . TYR A 1 70 ? 6.398 6.825 -7.047 1.00 91.88 70 TYR A N 1
ATOM 519 C CA . TYR A 1 70 ? 5.109 6.145 -6.963 1.00 91.88 70 TYR A CA 1
ATOM 520 C C . TYR A 1 70 ? 4.831 5.610 -5.549 1.00 91.88 70 TYR A C 1
ATOM 522 O O . TYR A 1 70 ? 3.789 5.921 -4.974 1.00 91.88 70 TYR A O 1
ATOM 530 N N . GLU A 1 71 ? 5.781 4.887 -4.952 1.00 92.31 71 GLU A N 1
ATOM 531 C CA . GLU A 1 71 ? 5.672 4.347 -3.591 1.00 92.31 71 GLU A CA 1
ATOM 532 C C . GLU A 1 71 ? 5.512 5.450 -2.542 1.00 92.31 71 GLU A C 1
ATOM 534 O O . GLU A 1 71 ? 4.760 5.287 -1.584 1.00 92.31 71 GLU A O 1
ATOM 539 N N . LEU A 1 72 ? 6.148 6.610 -2.730 1.00 95.56 72 LEU A N 1
ATOM 540 C CA . LEU A 1 72 ? 5.945 7.762 -1.852 1.00 95.56 72 LEU A CA 1
ATOM 541 C C . LEU A 1 72 ? 4.487 8.248 -1.883 1.00 95.56 72 LEU A C 1
ATOM 543 O O . LEU A 1 72 ? 3.885 8.465 -0.833 1.00 95.56 72 LEU A O 1
ATOM 547 N N . LEU A 1 73 ? 3.915 8.413 -3.078 1.00 96.38 73 LEU A N 1
ATOM 548 C CA . LEU A 1 73 ? 2.535 8.874 -3.262 1.00 96.38 73 LEU A CA 1
ATOM 549 C C . LEU A 1 73 ? 1.518 7.862 -2.727 1.00 96.38 73 LEU A C 1
ATOM 551 O O . LEU A 1 73 ? 0.613 8.223 -1.971 1.00 96.38 73 LEU A O 1
ATOM 555 N N . VAL A 1 74 ? 1.676 6.591 -3.096 1.00 94.94 74 VAL A N 1
ATOM 556 C CA . VAL A 1 74 ? 0.786 5.513 -2.652 1.00 94.94 74 VAL A CA 1
ATOM 557 C C . VAL A 1 74 ? 0.923 5.288 -1.151 1.00 94.94 74 VAL A C 1
ATOM 559 O O . VAL A 1 74 ? -0.083 5.251 -0.442 1.00 94.94 74 VAL A O 1
ATOM 562 N N . GLY A 1 75 ? 2.153 5.214 -0.643 1.00 94.94 75 GLY A N 1
ATOM 563 C CA . GLY A 1 75 ? 2.447 5.058 0.776 1.00 94.94 75 GLY A CA 1
ATOM 564 C C . GLY A 1 75 ? 1.887 6.200 1.620 1.00 94.94 75 GLY A C 1
ATOM 565 O O . GLY A 1 75 ? 1.361 5.955 2.704 1.00 94.94 75 GLY A O 1
ATOM 566 N N . PHE A 1 76 ? 1.904 7.434 1.111 1.00 96.62 76 PHE A N 1
ATOM 567 C CA . PHE A 1 76 ? 1.267 8.573 1.772 1.00 96.62 76 PHE A CA 1
ATOM 568 C C . PHE A 1 76 ? -0.256 8.408 1.874 1.00 96.62 76 PHE A C 1
ATOM 570 O O . PHE A 1 76 ? -0.824 8.578 2.955 1.00 96.62 76 PHE A O 1
ATOM 577 N N . GLY A 1 77 ? -0.918 8.010 0.782 1.00 96.50 77 GLY A N 1
ATOM 578 C CA . GLY A 1 77 ? -2.360 7.744 0.773 1.00 96.50 77 GLY A CA 1
ATOM 579 C C . GLY A 1 77 ? -2.757 6.609 1.721 1.00 96.50 77 GLY A C 1
ATOM 580 O O . GLY A 1 77 ? -3.686 6.757 2.516 1.00 96.50 77 GLY A O 1
ATOM 581 N N . ILE A 1 78 ? -2.004 5.505 1.697 1.00 95.31 78 ILE A N 1
ATOM 582 C CA . ILE A 1 78 ? -2.179 4.378 2.623 1.00 95.31 78 ILE A CA 1
ATOM 583 C C . ILE A 1 78 ? -1.952 4.830 4.070 1.00 95.31 78 ILE A C 1
ATOM 585 O O . ILE A 1 78 ? -2.712 4.448 4.956 1.00 95.31 78 ILE A O 1
ATOM 589 N N . GLY A 1 79 ? -0.942 5.665 4.323 1.00 95.12 79 GLY A N 1
ATOM 590 C CA . GLY A 1 79 ? -0.634 6.193 5.650 1.00 95.12 79 GLY A CA 1
ATOM 591 C C . GLY A 1 79 ? -1.791 6.994 6.246 1.00 95.12 79 GLY A C 1
ATOM 592 O O . GLY A 1 79 ? -2.200 6.729 7.377 1.00 95.12 79 GLY A O 1
ATOM 593 N N . ILE A 1 80 ? -2.366 7.918 5.471 1.00 96.38 80 ILE A N 1
ATOM 594 C CA . ILE A 1 80 ? -3.546 8.690 5.892 1.00 96.38 80 ILE A CA 1
ATOM 595 C C . ILE A 1 80 ? -4.743 7.763 6.108 1.00 96.38 80 ILE A C 1
ATOM 597 O O . ILE A 1 80 ? -5.386 7.831 7.156 1.00 96.38 80 ILE A O 1
ATOM 601 N N . GLY A 1 81 ? -5.026 6.878 5.149 1.00 94.69 81 GLY A N 1
ATOM 602 C CA . GLY A 1 81 ? -6.153 5.950 5.227 1.00 94.69 81 GLY A CA 1
ATOM 603 C C . GLY A 1 81 ? -6.087 5.057 6.465 1.00 94.69 81 GLY A C 1
ATOM 604 O O . GLY A 1 81 ? -7.059 4.960 7.210 1.00 94.69 81 GLY A O 1
ATOM 605 N N . ASN A 1 82 ? -4.920 4.474 6.743 1.00 93.94 82 ASN A N 1
ATOM 606 C CA . ASN A 1 82 ? -4.705 3.636 7.920 1.00 93.94 82 ASN A CA 1
ATOM 607 C C . ASN A 1 82 ? -4.788 4.441 9.223 1.00 93.94 82 ASN A C 1
ATOM 609 O O . ASN A 1 82 ? -5.367 3.962 10.197 1.00 93.94 82 ASN A O 1
ATOM 613 N N . GLY A 1 83 ? -4.251 5.665 9.250 1.00 92.94 83 GLY A N 1
ATOM 614 C CA . GLY A 1 83 ? -4.351 6.552 10.410 1.00 92.94 83 GLY A CA 1
ATOM 615 C C . GLY A 1 83 ? -5.804 6.862 10.777 1.00 92.94 83 GLY A C 1
ATOM 616 O O . GLY A 1 83 ? -6.198 6.693 11.931 1.00 92.94 83 GLY A O 1
ATOM 617 N N . LEU A 1 84 ? -6.620 7.232 9.787 1.00 92.38 84 LEU A N 1
ATOM 618 C CA . LEU A 1 84 ? -8.051 7.484 9.974 1.00 92.38 84 LEU A CA 1
ATOM 619 C C . LEU A 1 84 ? -8.815 6.208 10.348 1.00 92.38 84 LEU A C 1
ATOM 621 O O . LEU A 1 84 ? -9.635 6.235 11.263 1.00 92.38 84 LEU A O 1
ATOM 625 N N . ALA A 1 85 ? -8.509 5.079 9.702 1.00 89.94 85 ALA A N 1
ATOM 626 C CA . ALA A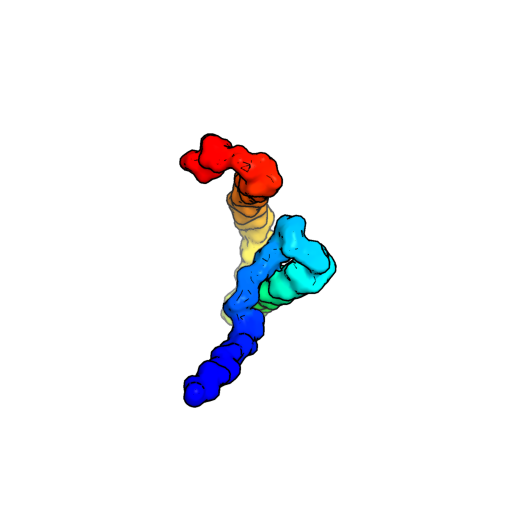 1 85 ? -9.139 3.794 9.998 1.00 89.94 85 ALA A CA 1
ATOM 627 C C . ALA A 1 85 ? -8.909 3.353 11.452 1.00 89.94 85 ALA A C 1
ATOM 629 O O . ALA A 1 85 ? -9.820 2.815 12.076 1.00 89.94 85 ALA A O 1
ATOM 630 N N . ILE A 1 86 ? -7.725 3.613 12.022 1.00 90.44 86 ILE A N 1
ATOM 631 C CA . ILE A 1 86 ? -7.434 3.314 13.433 1.00 90.44 86 ILE A CA 1
ATOM 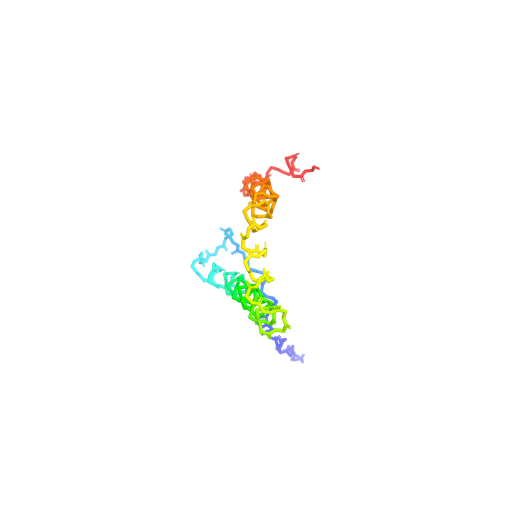632 C C . ILE A 1 86 ? -8.277 4.185 14.370 1.00 90.44 86 ILE A C 1
ATOM 634 O O . ILE A 1 86 ? -8.805 3.672 15.358 1.00 90.44 86 ILE A O 1
ATOM 638 N N . VAL A 1 87 ? -8.410 5.484 14.082 1.00 89.06 87 VAL A N 1
ATOM 639 C CA . VAL A 1 87 ? -9.245 6.394 14.886 1.00 89.06 87 VAL A CA 1
ATOM 640 C C 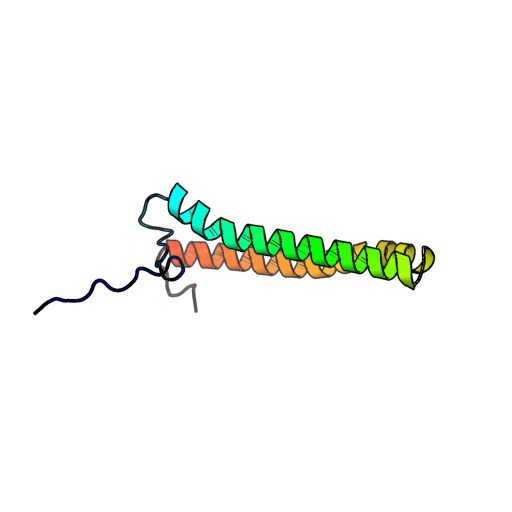. VAL A 1 87 ? -10.709 5.956 14.828 1.00 89.06 87 VAL A C 1
ATOM 642 O O . VAL A 1 87 ? -11.326 5.772 15.875 1.00 89.06 87 VAL A O 1
ATOM 645 N N . ALA A 1 88 ? -11.226 5.676 13.629 1.00 86.56 88 ALA A N 1
ATOM 646 C CA . ALA A 1 88 ? -12.587 5.187 13.432 1.00 86.56 88 ALA A CA 1
ATOM 647 C C . ALA A 1 88 ? -12.833 3.841 14.135 1.00 86.56 88 ALA A C 1
ATOM 649 O O . ALA A 1 88 ? -13.845 3.672 14.811 1.00 86.56 88 ALA A O 1
ATOM 650 N N . ALA A 1 89 ? -11.892 2.895 14.048 1.00 85.69 89 ALA A N 1
ATOM 651 C CA . ALA A 1 89 ? -11.996 1.603 14.725 1.00 85.69 89 ALA A CA 1
ATOM 652 C C . ALA A 1 89 ? -12.025 1.748 16.255 1.00 85.69 89 ALA A C 1
ATOM 654 O O . ALA A 1 89 ? -12.752 1.019 16.930 1.00 85.69 89 ALA A O 1
ATOM 655 N N . ARG A 1 90 ? -11.257 2.695 16.812 1.00 84.69 90 ARG A N 1
ATOM 656 C CA . ARG A 1 90 ? -11.278 3.000 18.250 1.00 84.69 90 ARG A CA 1
ATOM 657 C C . ARG A 1 90 ? -12.590 3.647 18.682 1.00 84.69 90 ARG A C 1
ATOM 659 O O . ARG A 1 90 ? -13.136 3.217 19.691 1.00 84.69 90 ARG A O 1
ATOM 666 N N . ALA A 1 91 ? -13.094 4.624 17.928 1.00 84.31 91 ALA A N 1
ATOM 667 C CA . ALA A 1 91 ? -14.380 5.266 18.203 1.00 84.31 91 ALA A CA 1
ATOM 668 C C . ALA A 1 91 ? -15.534 4.249 18.160 1.00 84.31 91 ALA A C 1
ATOM 670 O O . ALA A 1 91 ? -16.322 4.163 19.100 1.00 84.31 91 ALA A O 1
ATOM 671 N N . TYR A 1 92 ? -15.553 3.390 17.134 1.00 82.19 92 TYR A N 1
ATOM 672 C CA . TYR A 1 92 ? 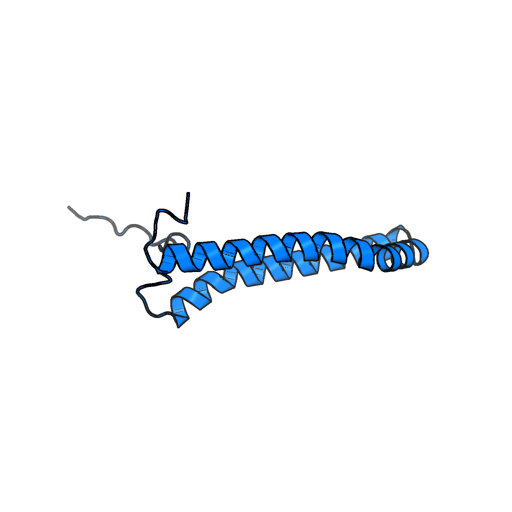-16.529 2.306 16.998 1.00 82.19 92 TYR A CA 1
ATOM 673 C C . TYR A 1 92 ? -16.443 1.294 18.146 1.00 82.19 92 TYR A C 1
ATOM 675 O O . TYR A 1 92 ? -17.460 0.913 18.719 1.00 82.19 92 TYR A O 1
ATOM 683 N N . GLY A 1 93 ? -15.229 0.897 18.539 1.00 78.94 93 GLY A N 1
ATOM 684 C CA . GLY A 1 93 ? -15.024 -0.006 19.673 1.00 78.94 93 GLY A CA 1
ATOM 685 C C . GLY A 1 93 ? -15.396 0.599 21.033 1.00 78.94 93 GLY A C 1
ATOM 686 O O . GLY A 1 93 ? -15.731 -0.147 21.950 1.00 78.94 93 GLY A O 1
ATOM 687 N N . ALA A 1 94 ? -15.349 1.928 21.170 1.00 82.25 94 ALA A N 1
ATOM 688 C CA . ALA A 1 94 ? -15.735 2.651 22.381 1.00 82.25 94 ALA A CA 1
ATOM 689 C C . ALA A 1 94 ? -17.245 2.956 22.464 1.00 82.25 94 ALA A C 1
ATOM 691 O O . ALA A 1 94 ? -17.711 3.374 23.522 1.00 82.25 94 ALA A O 1
ATOM 692 N N . GLY A 1 95 ? -18.006 2.730 21.383 1.00 75.69 95 GLY A N 1
ATOM 693 C CA . GLY A 1 95 ? -19.433 3.062 21.303 1.00 75.69 95 GLY A CA 1
ATOM 694 C C . GLY A 1 95 ? -19.716 4.567 21.226 1.00 75.69 95 GLY A C 1
ATOM 695 O O . GLY A 1 95 ? -20.801 4.999 21.608 1.00 75.69 95 GLY A O 1
ATOM 696 N N . ASP A 1 96 ? -18.738 5.363 20.783 1.00 71.25 96 ASP A N 1
ATOM 697 C CA . ASP A 1 96 ? -18.830 6.825 20.727 1.00 71.25 96 ASP A CA 1
ATOM 698 C C . ASP A 1 96 ? -19.230 7.286 19.313 1.00 71.25 96 ASP A C 1
ATOM 700 O O . ASP A 1 96 ? -18.402 7.685 18.487 1.00 71.25 96 ASP A O 1
ATOM 704 N N . ASP A 1 97 ? -20.529 7.176 19.016 1.00 64.88 97 ASP A N 1
ATOM 705 C CA . ASP A 1 97 ? -21.138 7.467 17.706 1.00 64.88 97 ASP A CA 1
ATOM 706 C C . ASP A 1 97 ? -21.049 8.953 17.285 1.00 64.88 97 ASP A C 1
ATOM 708 O O . ASP A 1 97 ? -21.449 9.313 16.171 1.00 64.88 97 ASP A O 1
ATOM 712 N N . ASP A 1 98 ? -20.560 9.844 18.155 1.00 62.84 98 ASP A N 1
ATOM 713 C CA . ASP A 1 98 ? -20.334 11.258 17.826 1.00 62.84 98 ASP A CA 1
ATOM 714 C C . ASP A 1 98 ? -18.977 11.525 17.168 1.00 62.84 98 ASP A C 1
ATOM 716 O O . ASP A 1 98 ? -18.860 12.484 16.410 1.00 62.84 98 ASP A O 1
ATOM 720 N N . GLN A 1 99 ? -17.978 10.654 17.352 1.00 60.50 99 GLN A N 1
ATOM 721 C CA . GLN A 1 99 ? -16.704 10.740 16.618 1.00 60.50 99 GLN A CA 1
ATOM 722 C C . GLN A 1 99 ? -16.719 10.022 15.257 1.00 60.50 99 GLN A C 1
ATOM 724 O O . GLN A 1 99 ? -15.747 10.105 14.507 1.00 60.50 99 GLN A O 1
ATOM 729 N N . LEU A 1 100 ? -17.799 9.301 14.943 1.00 58.31 100 LEU A N 1
ATOM 730 C CA . LEU A 1 100 ? -17.984 8.549 13.694 1.00 58.31 100 LEU A CA 1
ATOM 731 C C . LEU A 1 100 ? -18.691 9.340 12.577 1.00 58.31 100 LEU A C 1
ATOM 733 O O . LEU A 1 100 ? -18.755 8.838 11.453 1.00 58.31 100 LEU A O 1
ATOM 737 N N . LYS A 1 101 ? -19.239 10.526 12.878 1.00 54.78 101 LYS A N 1
ATOM 738 C CA . LYS A 1 101 ? -19.916 11.416 11.915 1.00 54.78 101 LYS A CA 1
ATOM 739 C C . LYS A 1 101 ? -18.935 12.369 11.240 1.00 54.78 101 LYS A C 1
ATOM 741 O O . LYS A 1 101 ? -19.167 12.658 10.045 1.00 54.78 101 LYS A O 1
#

Secondary structure (DSSP, 8-state):
---------TT-----SSSS-HHHHHHHHHHHHHHHHHHHHHHHHHHHHHHHHHH-HHHHHHHHHHHHHHHHHHHHHHHHHHHHHHHHHHHHHHT-TTS--

Radius of gyration: 21.33 Å; Cα contacts (8 Å, |Δi|>4): 25; chains: 1; bounding box: 60×40×47 Å

pLDDT: mean 79.84, std 15.71, range [39.25, 96.62]

Organism: NCBI:txid408170

Mean predicted aligned error: 10.51 Å

InterPro domains:
  IPR002528 Multi antimicrobial extrusion protein [PF01554] (32-100)
  IPR052031 Membrane Transporter and Flippase [PTHR43549] (13-100)